Protein AF-A0A848XUZ0-F1 (afdb_monomer_lite)

pLDDT: mean 79.71, std 18.49, range [44.84, 97.44]

Radius of gyration: 21.02 Å; chains: 1; bounding box: 73×44×33 Å

Foldseek 3Di:
DPDPPVVVVVVVVVVVVPPPDDDPDVVLDPFQPDLFFWKKWFAAPDPDDIFIFTFAAQDQFWTFGDGPQATATEGLVGTQWMATVPASDRDIGGRPPSVVSLSRLSRHSHSPDADPVRVCVVCVVSVHRDHHYHPD

Sequence (136 aa):
MARWHKTLVALALLVVAGACRVGPNPAASTAATSPHGIRVELQFGGGDEPVAGELLEVRDTALVIRTAGSIVLFPFTSFRSASSDPGPRRTRVRAGDADDFQAWAPFARHPYGISEEQLFQLLRLEGQDELIVWGS

Secondary structure (DSSP, 8-state):
--SSSHHHHHHHHHHHTTSS--S--GGG----SSSSPPEEEEE-STTPPPEEEEEEEE-SSEEEEE-SS-EEEEETTS-SEEEEES-SSSS-EETT-HHHHHTTGGGSSSTT---HHHHHHHHHHTT-SSPEETT-

Structure (mmCIF, N/CA/C/O backbone):
data_AF-A0A848XUZ0-F1
#
_entry.id   AF-A0A848XUZ0-F1
#
loop_
_atom_site.group_PDB
_atom_site.id
_atom_site.type_symbol
_atom_site.label_atom_id
_atom_site.label_alt_id
_atom_site.label_comp_id
_atom_site.label_asym_id
_atom_site.label_entity_id
_atom_site.label_seq_id
_atom_site.pdbx_PDB_ins_code
_atom_site.Cartn_x
_atom_site.Cartn_y
_atom_site.Cartn_z
_atom_site.occupancy
_atom_site.B_iso_or_equiv
_atom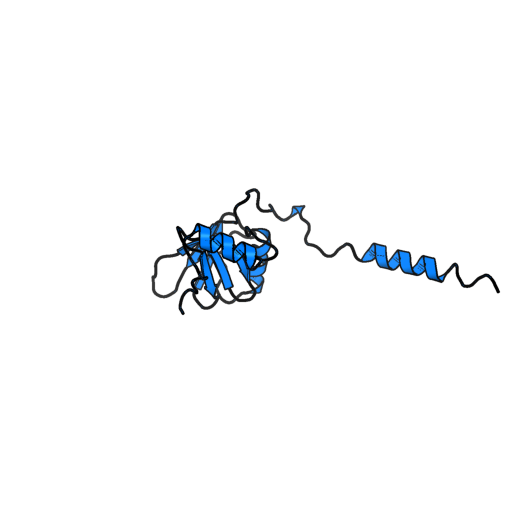_site.auth_seq_id
_atom_site.auth_comp_id
_atom_site.auth_asym_id
_atom_site.auth_atom_id
_atom_site.pdbx_PDB_model_num
ATOM 1 N N . MET A 1 1 ? 56.030 -33.470 2.333 1.00 52.56 1 MET A N 1
ATOM 2 C CA . MET A 1 1 ? 54.624 -33.094 2.611 1.00 52.56 1 MET A CA 1
ATOM 3 C C . MET A 1 1 ? 54.500 -31.589 2.902 1.00 52.56 1 MET A C 1
ATOM 5 O O . MET A 1 1 ? 54.373 -31.227 4.058 1.00 52.56 1 MET A O 1
ATOM 9 N N . ALA A 1 2 ? 54.568 -30.685 1.908 1.00 51.94 2 ALA A N 1
ATOM 10 C CA . ALA A 1 2 ? 54.457 -29.235 2.195 1.00 51.94 2 ALA A CA 1
ATOM 11 C C . ALA A 1 2 ? 54.131 -28.323 0.984 1.00 51.94 2 ALA A C 1
ATOM 13 O O . ALA A 1 2 ? 54.625 -27.203 0.914 1.00 51.94 2 ALA A O 1
ATOM 14 N N . ARG A 1 3 ? 53.357 -28.766 -0.023 1.00 50.88 3 ARG A N 1
ATOM 15 C CA . ARG A 1 3 ? 53.054 -27.910 -1.205 1.00 50.88 3 ARG A CA 1
ATOM 16 C C . ARG A 1 3 ? 51.580 -27.830 -1.621 1.00 50.88 3 ARG A C 1
ATOM 18 O O . ARG A 1 3 ? 51.277 -27.156 -2.590 1.00 50.88 3 ARG A O 1
ATOM 25 N N . TRP A 1 4 ? 50.673 -28.452 -0.868 1.00 48.81 4 TRP A N 1
ATOM 26 C CA . TRP A 1 4 ? 49.258 -28.595 -1.256 1.00 48.81 4 TRP A CA 1
ATOM 27 C C . TRP A 1 4 ? 48.274 -27.733 -0.447 1.00 48.81 4 TRP A C 1
ATOM 29 O O . TRP A 1 4 ? 47.079 -27.772 -0.695 1.00 48.81 4 TRP A O 1
ATOM 39 N N . HIS A 1 5 ? 48.759 -26.931 0.506 1.00 48.41 5 HIS A N 1
ATOM 40 C CA . HIS A 1 5 ? 47.898 -26.107 1.370 1.00 48.41 5 HIS A CA 1
ATOM 41 C C . HIS A 1 5 ? 47.756 -24.661 0.865 1.00 48.41 5 HIS A C 1
ATOM 43 O O . HIS A 1 5 ? 46.818 -23.964 1.231 1.00 48.41 5 HIS A O 1
ATOM 49 N N . LYS A 1 6 ? 48.672 -24.196 0.001 1.00 47.16 6 LYS A N 1
ATOM 50 C CA . LYS A 1 6 ? 48.696 -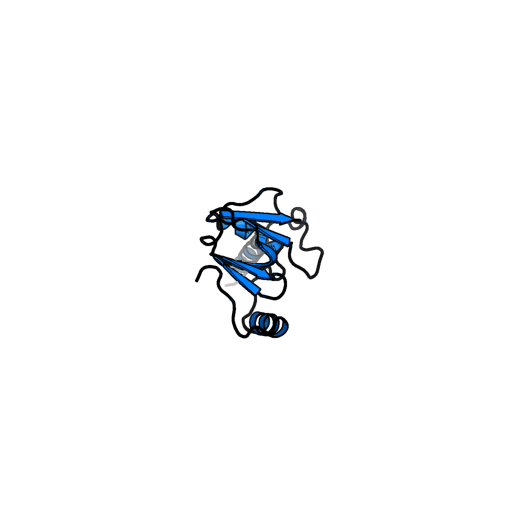22.799 -0.469 1.00 47.16 6 LYS A CA 1
ATOM 51 C C . LYS A 1 6 ? 47.786 -22.544 -1.675 1.00 47.16 6 LYS A C 1
ATOM 53 O O . LYS A 1 6 ? 47.388 -21.409 -1.898 1.00 47.16 6 LYS A O 1
ATOM 58 N N . THR A 1 7 ? 47.439 -23.582 -2.433 1.00 50.53 7 THR A N 1
ATOM 59 C CA . THR A 1 7 ? 46.589 -23.476 -3.628 1.00 50.53 7 THR A CA 1
ATOM 60 C C . THR A 1 7 ? 45.096 -23.459 -3.305 1.00 50.53 7 THR A C 1
ATOM 62 O O . THR A 1 7 ? 44.341 -22.798 -4.009 1.00 50.53 7 THR A O 1
ATOM 65 N N . LEU A 1 8 ? 44.660 -24.106 -2.218 1.00 50.34 8 LEU A N 1
ATOM 66 C CA . LEU A 1 8 ? 43.241 -24.139 -1.836 1.00 50.34 8 LEU A CA 1
ATOM 67 C C . LEU A 1 8 ? 42.748 -22.819 -1.215 1.00 50.34 8 LEU A C 1
ATOM 69 O O . LEU A 1 8 ? 41.599 -22.443 -1.417 1.00 50.34 8 LEU A O 1
ATOM 73 N N . VAL A 1 9 ? 43.619 -22.069 -0.531 1.00 53.59 9 VAL A N 1
ATOM 74 C CA . VAL A 1 9 ? 43.251 -20.783 0.097 1.00 53.59 9 VAL A CA 1
ATOM 75 C C . VAL A 1 9 ? 43.039 -19.671 -0.941 1.00 53.59 9 VAL A C 1
ATOM 77 O O . VAL A 1 9 ? 42.173 -18.818 -0.766 1.00 53.59 9 VAL A O 1
ATOM 80 N N . ALA A 1 10 ? 43.776 -19.696 -2.055 1.00 51.38 10 ALA A N 1
ATOM 81 C CA . ALA A 1 10 ? 43.669 -18.668 -3.093 1.00 51.38 10 ALA A CA 1
ATOM 82 C C . ALA A 1 10 ? 42.361 -18.757 -3.903 1.00 51.38 10 ALA A C 1
ATOM 84 O O . ALA A 1 10 ? 41.849 -17.734 -4.353 1.00 51.38 10 ALA A O 1
ATOM 85 N N . LEU A 1 11 ? 41.792 -19.958 -4.059 1.00 50.66 11 LEU A N 1
ATOM 86 C CA . LEU A 1 11 ? 40.558 -20.152 -4.826 1.00 50.66 11 LEU A CA 1
ATOM 87 C C . LEU A 1 11 ? 39.309 -19.699 -4.047 1.00 50.66 11 LEU A C 1
ATOM 89 O O . LEU A 1 11 ? 38.369 -19.182 -4.642 1.00 50.66 11 LEU A O 1
ATOM 93 N N . ALA A 1 12 ? 39.318 -19.818 -2.714 1.00 52.47 12 ALA A N 1
ATOM 94 C CA . ALA A 1 12 ? 38.203 -19.388 -1.866 1.00 52.47 12 ALA A CA 1
ATOM 95 C C . ALA A 1 12 ? 38.022 -17.855 -1.845 1.00 52.47 12 ALA A C 1
ATOM 97 O O . ALA A 1 12 ? 36.896 -17.364 -1.817 1.00 52.47 12 ALA A O 1
ATOM 98 N N . LEU A 1 13 ? 39.115 -17.087 -1.931 1.00 51.19 13 LEU A N 1
ATOM 99 C CA . LEU A 1 13 ? 39.073 -15.616 -1.955 1.00 51.19 13 LEU A CA 1
ATOM 100 C C . LEU A 1 13 ? 38.486 -15.041 -3.255 1.00 51.19 13 LEU A C 1
ATOM 102 O O . LEU A 1 13 ? 37.894 -13.964 -3.235 1.00 51.19 13 LEU A O 1
ATOM 106 N N . LEU A 1 14 ? 38.597 -15.764 -4.372 1.00 51.88 14 LEU A N 1
ATOM 107 C CA . LEU A 1 14 ? 38.054 -15.332 -5.665 1.00 51.88 14 LEU A CA 1
ATOM 108 C C . LEU A 1 14 ? 36.532 -15.511 -5.766 1.00 51.88 14 LEU A C 1
ATOM 110 O O . LEU A 1 14 ? 35.878 -14.733 -6.457 1.00 51.88 14 LEU A O 1
ATOM 114 N N . VAL A 1 15 ? 35.952 -16.472 -5.040 1.00 54.47 15 VAL A N 1
ATOM 115 C CA . VAL A 1 15 ? 34.493 -16.689 -5.024 1.00 54.47 15 VAL A CA 1
ATOM 116 C C . VAL A 1 15 ? 33.780 -15.658 -4.136 1.00 54.47 15 VAL A C 1
ATOM 118 O O . VAL A 1 15 ? 32.685 -15.213 -4.473 1.00 54.47 15 VAL A O 1
ATOM 121 N N . VAL A 1 16 ? 34.418 -15.186 -3.058 1.00 54.44 16 VAL A N 1
ATOM 122 C CA . VAL A 1 16 ? 33.839 -14.157 -2.167 1.00 54.44 16 VAL A CA 1
ATOM 123 C C . VAL A 1 16 ? 33.812 -12.767 -2.826 1.00 54.44 16 VAL A C 1
ATOM 125 O O . VAL A 1 16 ? 32.903 -11.984 -2.568 1.00 54.44 16 VAL A O 1
ATOM 128 N N . ALA A 1 17 ? 34.741 -12.465 -3.739 1.00 52.53 17 ALA A N 1
ATOM 129 C CA . ALA A 1 17 ? 34.791 -11.166 -4.420 1.00 52.53 17 ALA A CA 1
ATOM 130 C C . ALA A 1 17 ? 33.736 -10.991 -5.538 1.00 52.53 17 ALA A C 1
ATOM 132 O O . ALA A 1 17 ? 33.477 -9.865 -5.961 1.00 52.53 17 ALA A O 1
ATOM 133 N N . GLY A 1 18 ? 33.119 -12.081 -6.015 1.00 47.34 18 GLY A N 1
ATOM 134 C CA . GLY A 1 18 ? 32.115 -12.056 -7.088 1.00 47.34 18 GLY A CA 1
ATOM 135 C C . GLY A 1 18 ? 30.657 -11.984 -6.619 1.00 47.34 18 GLY A C 1
ATOM 136 O O . GLY A 1 18 ? 29.775 -11.724 -7.433 1.00 47.34 18 GLY A O 1
ATOM 137 N N . ALA A 1 19 ? 30.387 -12.194 -5.326 1.00 48.53 19 ALA A N 1
ATOM 138 C CA . ALA A 1 19 ? 29.024 -12.327 -4.799 1.00 48.53 19 ALA A CA 1
ATOM 139 C C . ALA A 1 19 ? 28.372 -11.001 -4.350 1.00 48.53 19 ALA A C 1
ATOM 141 O O . ALA A 1 19 ? 27.190 -10.979 -4.027 1.00 48.53 19 ALA A O 1
ATOM 142 N N . CYS A 1 20 ? 29.093 -9.875 -4.365 1.00 53.44 20 CYS A N 1
ATOM 143 C CA . CYS A 1 20 ? 28.579 -8.590 -3.863 1.00 53.44 20 CYS A CA 1
ATOM 144 C C . CYS A 1 20 ? 27.911 -7.705 -4.930 1.00 53.44 20 CYS A C 1
ATOM 146 O O . CYS A 1 20 ? 27.860 -6.484 -4.774 1.00 53.44 20 CYS A O 1
ATOM 148 N N . ARG A 1 21 ? 27.421 -8.271 -6.039 1.00 52.50 21 ARG A N 1
ATOM 149 C CA . ARG A 1 21 ? 26.759 -7.482 -7.091 1.00 52.50 21 ARG A CA 1
ATOM 150 C C . ARG A 1 21 ? 25.487 -8.139 -7.618 1.00 52.50 21 ARG A C 1
ATOM 152 O O . ARG A 1 21 ? 25.382 -8.463 -8.793 1.00 52.50 21 ARG A O 1
ATOM 159 N N . VAL A 1 22 ? 24.491 -8.259 -6.746 1.00 55.28 22 VAL A N 1
ATOM 160 C CA . VAL A 1 22 ? 23.087 -8.332 -7.168 1.00 55.28 22 VAL A CA 1
ATOM 161 C C . VAL A 1 22 ? 22.281 -7.401 -6.270 1.00 55.28 22 VAL A C 1
ATOM 163 O O . VAL A 1 22 ? 21.890 -7.745 -5.163 1.00 55.28 22 VAL A O 1
ATOM 166 N N . GLY A 1 23 ? 22.090 -6.181 -6.750 1.00 52.12 23 GLY A N 1
ATOM 167 C CA . GLY A 1 23 ? 21.177 -5.206 -6.179 1.00 52.12 23 GLY A CA 1
ATOM 168 C C . GLY A 1 23 ? 20.961 -4.107 -7.218 1.00 52.12 23 GLY A C 1
ATOM 169 O O . GLY A 1 23 ? 21.944 -3.686 -7.840 1.00 52.12 23 GLY A O 1
ATOM 170 N N . PRO A 1 24 ? 19.716 -3.683 -7.487 1.00 47.28 24 PRO A N 1
ATOM 171 C CA . PRO A 1 24 ? 19.456 -2.587 -8.410 1.00 47.28 24 PRO A CA 1
ATOM 172 C C . PRO A 1 24 ? 20.263 -1.346 -8.004 1.00 47.28 24 PRO A C 1
ATOM 174 O O . PRO A 1 24 ? 20.421 -1.037 -6.825 1.00 47.28 24 PRO A O 1
ATOM 177 N N . ASN A 1 25 ? 20.824 -0.665 -9.004 1.00 46.66 25 ASN A N 1
ATOM 178 C CA . ASN A 1 25 ? 21.650 0.524 -8.824 1.00 46.66 25 ASN A CA 1
ATOM 179 C C . ASN A 1 25 ? 20.859 1.614 -8.064 1.00 46.66 25 ASN A C 1
ATOM 181 O O . ASN A 1 25 ? 19.860 2.093 -8.606 1.00 46.66 25 ASN A O 1
ATOM 185 N N . PRO A 1 26 ? 21.305 2.065 -6.874 1.00 46.31 26 PRO A N 1
ATOM 186 C CA . PRO A 1 26 ? 20.605 3.101 -6.111 1.00 46.31 26 PRO A CA 1
ATOM 187 C C . PRO A 1 26 ? 20.549 4.450 -6.844 1.00 46.31 26 PRO A C 1
ATOM 189 O O . PRO A 1 26 ? 19.720 5.287 -6.512 1.00 46.31 26 PRO A O 1
ATOM 192 N N . ALA A 1 27 ? 21.372 4.663 -7.879 1.00 46.97 27 ALA A N 1
ATOM 193 C CA . ALA A 1 27 ? 21.324 5.876 -8.695 1.00 46.97 27 ALA A CA 1
ATOM 194 C C . ALA A 1 27 ? 20.098 5.959 -9.630 1.00 46.97 27 ALA A C 1
ATOM 196 O O . ALA A 1 27 ? 19.841 7.023 -10.188 1.00 46.97 27 ALA A O 1
ATOM 197 N N . ALA A 1 28 ? 19.350 4.864 -9.820 1.00 47.62 28 ALA A N 1
ATOM 198 C CA . ALA A 1 28 ? 18.133 4.845 -10.639 1.00 47.62 28 ALA A CA 1
ATOM 199 C C . ALA A 1 28 ? 16.840 5.004 -9.817 1.00 47.62 28 ALA A C 1
ATOM 201 O O . ALA A 1 28 ? 15.774 5.198 -10.397 1.00 47.62 28 ALA A O 1
ATOM 202 N N . SER A 1 29 ? 16.919 4.939 -8.485 1.00 44.84 29 SER A N 1
ATOM 203 C CA . SER A 1 29 ? 15.781 5.174 -7.600 1.00 44.84 29 SER A CA 1
ATOM 204 C C . SER A 1 29 ? 16.003 6.473 -6.839 1.00 44.84 29 SER A C 1
ATOM 206 O O . SER A 1 29 ? 16.919 6.563 -6.023 1.00 44.84 29 SER A O 1
ATOM 208 N N . THR A 1 30 ? 15.135 7.464 -7.025 1.00 48.22 30 THR A N 1
ATOM 209 C CA . THR A 1 30 ? 14.881 8.425 -5.948 1.00 48.22 30 THR A CA 1
ATOM 210 C C . THR A 1 30 ? 14.266 7.635 -4.798 1.00 48.22 30 THR A C 1
ATOM 212 O O . THR A 1 30 ? 13.050 7.472 -4.741 1.00 48.22 30 THR A O 1
ATOM 215 N N . ALA A 1 31 ? 15.125 7.057 -3.952 1.00 48.06 31 ALA A N 1
ATOM 216 C CA . ALA A 1 31 ? 14.746 6.444 -2.686 1.00 48.06 31 ALA A CA 1
ATOM 217 C C . ALA A 1 31 ? 13.825 7.404 -1.928 1.00 48.06 31 ALA A C 1
ATOM 219 O O . ALA A 1 31 ? 13.950 8.619 -2.113 1.00 48.06 31 ALA A O 1
ATOM 220 N N . ALA A 1 32 ? 12.913 6.871 -1.108 1.00 48.41 32 ALA A N 1
ATOM 221 C CA . ALA A 1 32 ? 11.996 7.675 -0.306 1.00 48.41 32 ALA A CA 1
ATOM 222 C C . ALA A 1 32 ? 12.763 8.826 0.374 1.00 48.41 32 ALA A C 1
ATOM 224 O O . ALA A 1 32 ? 13.544 8.629 1.302 1.00 48.41 32 ALA A O 1
ATOM 225 N N . THR A 1 33 ? 12.586 10.045 -0.137 1.00 49.28 33 THR A N 1
ATOM 226 C CA . THR A 1 33 ? 13.261 11.269 0.326 1.00 49.28 33 THR A CA 1
ATOM 227 C C . THR A 1 33 ? 12.637 11.813 1.613 1.00 49.28 33 THR A C 1
ATOM 229 O O . THR A 1 33 ? 12.963 12.912 2.056 1.00 49.28 33 THR A O 1
ATOM 232 N N . SER A 1 34 ? 11.724 11.048 2.206 1.00 59.56 34 SER A N 1
ATOM 233 C CA . SER A 1 34 ? 10.871 11.395 3.331 1.00 59.56 34 SER A CA 1
ATOM 234 C C . SER A 1 34 ? 10.783 10.192 4.276 1.00 59.56 34 SER A C 1
ATOM 236 O O . SER A 1 34 ? 10.830 9.058 3.801 1.00 59.56 34 SER A O 1
ATOM 238 N N . PRO A 1 35 ? 10.595 10.398 5.595 1.00 72.88 35 PRO A N 1
ATOM 239 C CA . PRO A 1 35 ? 10.224 9.317 6.514 1.00 72.88 35 PRO A CA 1
ATOM 240 C C . PRO A 1 35 ? 8.848 8.700 6.196 1.00 72.88 35 PRO A C 1
ATOM 242 O O . PRO A 1 35 ? 8.435 7.753 6.860 1.00 72.88 35 PRO A O 1
ATOM 245 N N . HIS A 1 36 ? 8.127 9.251 5.216 1.00 84.56 36 HIS A N 1
ATOM 246 C CA . HIS A 1 36 ? 6.855 8.752 4.717 1.00 84.56 36 HIS A CA 1
ATOM 247 C C . HIS A 1 36 ? 7.030 7.981 3.409 1.00 84.56 36 HIS A C 1
ATOM 249 O O . HIS A 1 36 ? 7.866 8.331 2.571 1.00 84.56 36 HIS A O 1
ATOM 255 N N . GLY A 1 37 ? 6.187 6.970 3.223 1.00 89.56 37 GLY A N 1
ATOM 256 C CA . GLY A 1 37 ? 6.023 6.305 1.940 1.00 89.56 37 GLY A CA 1
ATOM 257 C C . GLY A 1 37 ? 5.366 7.218 0.905 1.00 89.56 37 GLY A C 1
ATOM 258 O O . GLY A 1 37 ? 4.864 8.305 1.208 1.00 89.56 37 GLY A O 1
ATOM 259 N N . ILE A 1 38 ? 5.359 6.765 -0.343 1.00 91.44 38 ILE A N 1
ATOM 260 C CA . ILE A 1 38 ? 4.681 7.475 -1.432 1.00 91.44 38 ILE A CA 1
ATOM 261 C C . ILE A 1 38 ? 3.164 7.491 -1.247 1.00 91.44 38 ILE A C 1
ATOM 263 O O . ILE A 1 38 ? 2.579 6.598 -0.627 1.00 91.44 38 ILE A O 1
ATOM 267 N N . ARG A 1 39 ? 2.509 8.496 -1.835 1.00 92.75 39 ARG A N 1
ATOM 268 C CA . ARG A 1 39 ? 1.050 8.526 -1.912 1.00 92.75 39 ARG A CA 1
ATOM 269 C C . ARG A 1 39 ? 0.585 7.585 -3.018 1.00 92.75 39 ARG A C 1
ATOM 271 O O . ARG A 1 39 ? 1.081 7.663 -4.140 1.00 92.75 39 ARG A O 1
ATOM 278 N N . VAL A 1 40 ? -0.386 6.739 -2.701 1.00 93.56 40 VAL A N 1
ATOM 279 C CA . VAL A 1 40 ? -1.052 5.817 -3.622 1.00 93.56 40 VAL A CA 1
ATOM 280 C C . VAL A 1 40 ? -2.535 6.158 -3.688 1.00 93.56 40 VAL A C 1
ATOM 282 O O . VAL A 1 40 ? -3.152 6.477 -2.675 1.00 93.56 40 VAL A O 1
ATOM 285 N N . GLU A 1 41 ? -3.102 6.080 -4.885 1.00 94.81 41 GLU A N 1
ATOM 286 C CA . GLU A 1 41 ? -4.532 6.182 -5.155 1.00 94.81 41 GLU A CA 1
ATOM 287 C C . GLU A 1 41 ? -5.011 4.883 -5.806 1.00 94.81 41 GLU A C 1
ATOM 289 O O . GLU A 1 41 ? -4.497 4.480 -6.852 1.00 94.81 41 GLU A O 1
ATOM 294 N N . LEU A 1 42 ? -5.986 4.233 -5.181 1.00 94.88 42 LEU A N 1
ATOM 295 C CA . LEU A 1 42 ? -6.648 3.023 -5.641 1.00 94.88 42 LEU A CA 1
ATOM 296 C C . LEU A 1 42 ? -7.965 3.380 -6.319 1.00 94.88 42 LEU A C 1
ATOM 298 O O . LEU A 1 42 ? -8.774 4.138 -5.792 1.00 94.88 42 LEU A O 1
ATOM 302 N N . GLN A 1 43 ? -8.180 2.794 -7.487 1.00 94.50 43 GLN A N 1
ATOM 303 C CA . GLN A 1 43 ? -9.376 2.950 -8.299 1.00 94.50 43 GLN A CA 1
ATOM 304 C C . GLN A 1 43 ? -10.131 1.623 -8.304 1.00 94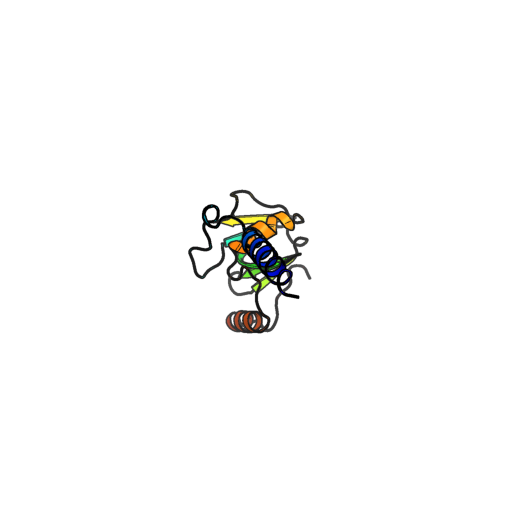.50 43 GLN A C 1
ATOM 306 O O . GLN A 1 43 ? -9.558 0.585 -8.655 1.00 94.50 43 GLN A O 1
ATOM 311 N N . PHE A 1 44 ? -11.410 1.662 -7.947 1.00 92.25 44 PHE A N 1
ATOM 312 C CA . PHE A 1 44 ? -12.276 0.492 -7.815 1.00 92.25 44 PHE A CA 1
ATOM 313 C C . PHE A 1 44 ? -13.163 0.302 -9.058 1.00 92.25 44 PHE A C 1
ATOM 315 O O . PHE A 1 44 ? -13.174 1.121 -9.983 1.00 92.25 44 PHE A O 1
ATOM 322 N N . GLY A 1 45 ? -13.837 -0.847 -9.149 1.00 85.69 45 GLY A N 1
ATOM 323 C CA . GLY A 1 45 ? -14.849 -1.085 -10.182 1.00 85.69 45 GLY A CA 1
ATOM 324 C C . GLY A 1 45 ? -16.131 -0.288 -9.912 1.00 85.69 45 GLY A C 1
ATOM 325 O O . GLY A 1 45 ? -16.261 0.358 -8.886 1.00 85.69 45 GLY A O 1
ATOM 326 N N . GLY A 1 46 ? -17.094 -0.318 -10.836 1.00 80.06 46 GLY A N 1
ATOM 327 C CA . GLY A 1 46 ? -18.478 0.084 -10.529 1.00 80.06 46 GLY A CA 1
ATOM 328 C C . GLY A 1 46 ? -18.769 1.577 -10.316 1.00 80.06 46 GLY A C 1
ATOM 329 O O . GLY A 1 46 ? -19.937 1.923 -10.195 1.00 80.06 46 GLY A O 1
ATOM 330 N N . GLY A 1 47 ? -17.765 2.460 -10.349 1.00 74.81 47 GLY A N 1
ATOM 331 C CA . GLY A 1 47 ? -17.952 3.902 -10.129 1.00 74.81 47 GLY A CA 1
ATOM 332 C C . GLY A 1 47 ? -17.764 4.348 -8.677 1.00 74.81 47 GLY A C 1
ATOM 333 O O . GLY A 1 47 ? -18.073 5.496 -8.369 1.00 74.81 47 GLY A O 1
ATOM 334 N N . ASP A 1 48 ? -17.250 3.467 -7.816 1.00 85.25 48 ASP A N 1
ATOM 335 C CA . ASP A 1 48 ? -16.872 3.807 -6.445 1.00 85.25 48 ASP A CA 1
ATOM 336 C C . ASP A 1 48 ? -15.796 4.904 -6.417 1.00 85.25 48 ASP A C 1
ATOM 338 O O . ASP A 1 48 ? -14.947 5.001 -7.314 1.00 85.25 48 ASP A O 1
ATOM 342 N N . GLU A 1 49 ? -15.820 5.729 -5.368 1.00 89.44 49 GLU A N 1
ATOM 343 C CA . GLU A 1 49 ? -14.810 6.768 -5.185 1.00 89.44 49 GLU A CA 1
ATOM 344 C C . GLU A 1 49 ? -13.414 6.160 -4.976 1.00 89.44 49 GLU A C 1
ATOM 346 O O . GLU A 1 49 ? -13.261 5.133 -4.305 1.00 89.44 49 GLU A O 1
ATOM 351 N N . PRO A 1 50 ? -12.365 6.785 -5.539 1.00 91.81 50 PRO A N 1
ATOM 352 C CA . PRO A 1 50 ? -11.007 6.323 -5.330 1.00 91.81 50 PRO A CA 1
ATOM 353 C C . PRO A 1 50 ? -10.584 6.497 -3.871 1.00 91.81 50 PRO A C 1
ATOM 355 O O . PRO A 1 50 ? -10.861 7.515 -3.236 1.00 91.81 50 PRO A O 1
ATOM 358 N N . VAL A 1 51 ? -9.830 5.527 -3.360 1.00 94.38 51 VAL A N 1
ATOM 359 C CA . VAL A 1 51 ? -9.224 5.609 -2.026 1.00 94.38 51 VAL A CA 1
ATOM 360 C C . VAL A 1 51 ? -7.774 6.021 -2.175 1.00 94.38 51 VAL A C 1
ATOM 362 O O . VAL A 1 51 ? -7.024 5.398 -2.919 1.00 94.38 51 VAL A O 1
ATOM 365 N N . ALA A 1 52 ? -7.352 7.045 -1.439 1.00 93.94 52 ALA A N 1
ATOM 366 C CA . ALA A 1 52 ? -5.969 7.496 -1.436 1.00 93.94 52 ALA A CA 1
ATOM 367 C C . ALA A 1 52 ? -5.350 7.426 -0.041 1.00 93.94 52 ALA A C 1
ATOM 369 O O . ALA A 1 52 ? -6.005 7.695 0.968 1.00 93.94 52 ALA A O 1
ATOM 370 N N . GLY A 1 53 ? -4.059 7.121 0.009 1.00 95.00 53 GLY A N 1
ATOM 371 C CA . GLY A 1 53 ? -3.319 7.020 1.256 1.00 95.00 53 GLY A CA 1
ATOM 372 C C . GLY A 1 53 ? -1.821 6.898 1.042 1.00 95.00 53 GLY A C 1
ATOM 373 O O . GLY A 1 53 ? -1.319 7.000 -0.075 1.00 95.00 53 GLY A O 1
ATOM 374 N N . GLU A 1 54 ? -1.099 6.715 2.132 1.00 95.38 54 GLU A N 1
ATOM 375 C CA . GLU A 1 54 ? 0.338 6.474 2.120 1.00 95.38 54 GLU A CA 1
ATOM 376 C C . GLU A 1 54 ? 0.631 4.975 2.029 1.00 95.38 54 GLU A C 1
ATOM 378 O O . GLU A 1 54 ? 0.057 4.183 2.778 1.00 95.38 54 GLU A O 1
ATOM 383 N N . LEU A 1 55 ? 1.562 4.587 1.160 1.00 95.38 55 LEU A N 1
ATOM 384 C CA . LEU A 1 55 ? 2.038 3.212 1.056 1.00 95.38 55 LEU A CA 1
ATOM 385 C C . LEU A 1 55 ? 2.956 2.860 2.234 1.00 95.38 55 LEU A C 1
ATOM 387 O O . LEU A 1 55 ? 4.081 3.360 2.330 1.00 95.38 55 LEU A O 1
ATOM 391 N N . LEU A 1 56 ? 2.501 1.964 3.109 1.00 96.00 56 LEU A N 1
ATOM 392 C CA . LEU A 1 56 ? 3.310 1.480 4.226 1.00 96.00 56 LEU A CA 1
ATOM 393 C C . LEU A 1 56 ? 4.167 0.278 3.831 1.00 96.00 56 LEU A C 1
ATOM 395 O O . LEU A 1 56 ? 5.351 0.258 4.153 1.00 96.00 56 LEU A O 1
ATOM 399 N N . GLU A 1 57 ? 3.582 -0.688 3.124 1.00 96.50 57 GLU A N 1
ATOM 400 C CA . GLU A 1 57 ? 4.217 -1.954 2.741 1.00 96.50 57 GLU A CA 1
ATOM 401 C C . GLU A 1 57 ? 3.581 -2.501 1.456 1.00 96.50 57 GLU A C 1
ATOM 403 O O . GLU A 1 57 ? 2.371 -2.375 1.241 1.00 96.50 57 GLU A O 1
ATOM 408 N N . VAL A 1 58 ? 4.398 -3.142 0.618 1.00 95.12 58 VAL A N 1
ATOM 409 C CA . VAL A 1 58 ? 3.936 -3.993 -0.485 1.00 95.12 58 VAL A CA 1
ATOM 410 C C . VAL A 1 58 ? 4.118 -5.444 -0.057 1.00 95.12 58 VAL A C 1
ATOM 412 O O . VAL A 1 58 ? 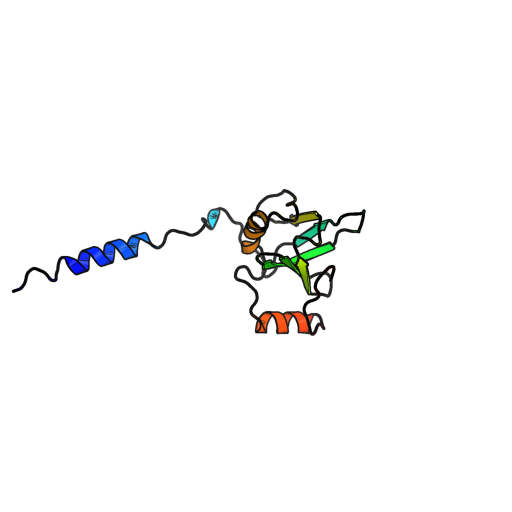5.224 -5.846 0.295 1.00 95.12 58 VAL A O 1
ATOM 415 N N . ARG A 1 59 ? 3.038 -6.223 -0.092 1.00 95.00 59 ARG A N 1
ATOM 416 C CA . ARG A 1 59 ? 3.046 -7.670 0.151 1.00 95.00 59 ARG A CA 1
ATOM 417 C C . ARG A 1 59 ? 2.847 -8.418 -1.161 1.00 95.00 59 ARG A C 1
ATOM 419 O O . ARG A 1 59 ? 2.438 -7.834 -2.161 1.00 95.00 59 ARG A O 1
ATOM 426 N N . ASP A 1 60 ? 3.046 -9.730 -1.126 1.00 92.62 60 ASP A N 1
ATOM 427 C CA . ASP A 1 60 ? 2.919 -10.602 -2.302 1.00 92.62 60 ASP A CA 1
ATOM 428 C C . ASP A 1 60 ? 1.550 -10.511 -2.992 1.00 92.62 60 ASP A C 1
ATOM 430 O O . ASP A 1 60 ? 1.446 -10.698 -4.201 1.00 92.62 60 ASP A O 1
ATOM 434 N N . THR A 1 61 ? 0.489 -10.226 -2.233 1.00 93.69 61 THR A N 1
ATOM 435 C CA . THR A 1 61 ? -0.899 -10.244 -2.725 1.00 93.69 61 THR A CA 1
ATOM 436 C C . THR A 1 61 ? -1.698 -8.991 -2.377 1.00 93.69 61 THR A C 1
ATOM 438 O O . THR A 1 61 ? -2.896 -8.932 -2.667 1.00 93.69 61 THR A O 1
ATOM 441 N N . ALA A 1 62 ? -1.079 -7.997 -1.736 1.00 95.75 62 ALA A N 1
ATOM 442 C CA . ALA A 1 62 ? -1.793 -6.842 -1.206 1.00 95.75 62 ALA A CA 1
ATOM 443 C C . ALA A 1 62 ? -0.903 -5.609 -1.025 1.00 95.75 62 ALA A C 1
ATOM 445 O O . ALA A 1 62 ? 0.313 -5.708 -0.862 1.00 95.75 62 ALA A O 1
ATOM 446 N N . LEU A 1 63 ? -1.544 -4.444 -0.960 1.00 96.25 63 LEU A N 1
ATOM 447 C CA . LEU A 1 63 ? -0.933 -3.205 -0.482 1.00 96.25 63 LEU A CA 1
ATOM 448 C C . LEU A 1 63 ? -1.401 -2.920 0.942 1.00 96.25 63 LEU A C 1
ATOM 450 O O . LEU A 1 63 ? -2.597 -2.993 1.220 1.00 96.25 63 LEU A O 1
ATOM 454 N N . VAL A 1 64 ? -0.481 -2.543 1.828 1.00 97.44 64 VAL A N 1
ATOM 455 C CA . VAL A 1 64 ? -0.830 -1.986 3.140 1.00 97.44 64 VAL A CA 1
ATOM 456 C C . VAL A 1 64 ? -0.743 -0.472 3.041 1.00 97.44 64 VAL A C 1
ATOM 458 O O . VAL A 1 64 ? 0.331 0.087 2.796 1.00 97.44 64 VAL A O 1
ATOM 461 N N . ILE A 1 65 ? -1.881 0.195 3.209 1.00 97.06 65 ILE A N 1
ATOM 462 C CA . ILE A 1 65 ? -2.015 1.636 3.002 1.00 97.06 65 ILE A CA 1
ATOM 463 C C . ILE A 1 65 ? -2.556 2.284 4.270 1.00 97.06 65 ILE A C 1
ATOM 465 O O . ILE A 1 65 ? -3.541 1.822 4.849 1.00 97.06 65 ILE A O 1
ATOM 469 N N . ARG A 1 66 ? -1.936 3.394 4.671 1.00 96.19 66 ARG A N 1
ATOM 470 C CA . ARG A 1 66 ? -2.478 4.297 5.687 1.00 96.19 66 ARG A CA 1
ATOM 471 C C . ARG A 1 66 ? -3.386 5.323 5.019 1.00 96.19 66 ARG A C 1
ATOM 473 O O . ARG A 1 66 ? -2.915 6.172 4.261 1.00 96.19 66 ARG A O 1
ATOM 480 N N . THR A 1 67 ? -4.680 5.238 5.285 1.00 94.00 67 THR A N 1
ATOM 481 C CA . THR A 1 67 ? -5.694 6.209 4.854 1.00 94.00 67 THR A CA 1
ATOM 482 C C . THR A 1 67 ? -5.853 7.308 5.920 1.00 94.00 67 THR A C 1
ATOM 484 O O . THR A 1 67 ? -5.013 7.434 6.809 1.00 94.00 67 THR A O 1
ATOM 487 N N . ALA A 1 68 ? -6.895 8.144 5.846 1.00 87.50 68 ALA A N 1
ATOM 488 C CA . ALA A 1 68 ? -7.098 9.319 6.710 1.00 87.50 68 ALA A CA 1
ATOM 489 C C . ALA A 1 68 ? -7.419 9.023 8.200 1.00 87.50 68 ALA A C 1
ATOM 491 O O . ALA A 1 68 ? -8.007 9.863 8.876 1.00 87.50 68 ALA A O 1
ATOM 492 N N . GLY A 1 69 ? -7.037 7.854 8.712 1.00 87.12 69 GLY A N 1
ATOM 493 C CA . GLY A 1 69 ? -7.272 7.435 10.099 1.00 87.12 69 GLY A CA 1
ATOM 494 C C . GLY A 1 69 ? -7.321 5.921 10.290 1.00 87.12 69 GLY A C 1
ATOM 495 O O . GLY A 1 69 ? -7.874 5.436 11.271 1.00 87.12 69 GLY A O 1
ATOM 496 N N . SER A 1 70 ? -6.860 5.148 9.306 1.00 94.94 70 SER A N 1
ATOM 497 C CA . SER A 1 70 ? -6.819 3.695 9.407 1.00 94.94 70 SER A CA 1
ATOM 498 C C . SER A 1 70 ? -5.693 3.130 8.560 1.00 94.94 70 SER A C 1
ATOM 500 O O . SER A 1 70 ? -5.315 3.686 7.528 1.00 94.94 70 SER A O 1
ATOM 502 N N . ILE A 1 71 ? -5.183 1.984 8.974 1.00 96.50 71 ILE A N 1
ATOM 503 C CA . ILE A 1 71 ? -4.303 1.128 8.200 1.00 96.50 71 ILE A CA 1
ATOM 504 C C . ILE A 1 71 ? -5.160 0.002 7.652 1.00 96.50 71 ILE A C 1
ATOM 506 O O . ILE A 1 71 ? -5.854 -0.697 8.398 1.00 96.50 71 ILE A O 1
ATOM 510 N N . VAL A 1 72 ? -5.121 -0.135 6.332 1.00 97.38 72 VAL A N 1
ATOM 511 C CA . VAL A 1 72 ? -5.967 -1.054 5.582 1.00 97.38 72 VAL A CA 1
ATOM 512 C C . VAL A 1 72 ? -5.090 -1.893 4.665 1.00 97.38 72 VAL A C 1
ATOM 514 O O . VAL A 1 72 ? -4.192 -1.381 3.989 1.00 97.38 72 VAL A O 1
ATOM 517 N N . LEU A 1 73 ? -5.363 -3.190 4.637 1.00 97.19 73 LEU A N 1
ATOM 518 C CA . LEU A 1 73 ? -4.822 -4.123 3.665 1.00 97.19 73 LEU A CA 1
ATOM 519 C C . LEU A 1 73 ? -5.775 -4.190 2.475 1.00 97.19 73 LEU A C 1
ATOM 521 O O . LEU A 1 73 ? -6.933 -4.580 2.614 1.00 97.19 73 LEU A O 1
ATOM 525 N N . PHE A 1 74 ? -5.274 -3.829 1.300 1.00 96.12 74 PHE A N 1
ATOM 526 C CA . PHE A 1 74 ? -5.989 -3.901 0.032 1.00 96.12 74 PHE A CA 1
ATOM 527 C C . PHE A 1 74 ? -5.457 -5.079 -0.784 1.00 96.12 74 PHE A C 1
ATOM 529 O O . PHE A 1 74 ? -4.386 -4.950 -1.389 1.00 96.12 74 PHE A O 1
ATOM 536 N N . PRO A 1 75 ? -6.166 -6.223 -0.824 1.00 95.38 75 PRO A N 1
ATOM 537 C CA . PRO A 1 75 ? -5.811 -7.312 -1.726 1.00 95.38 75 PRO A CA 1
ATOM 538 C C . PRO A 1 75 ? -5.775 -6.816 -3.172 1.00 95.38 75 PRO A C 1
ATOM 540 O O . PRO A 1 75 ? -6.619 -6.013 -3.564 1.00 95.38 75 PRO A O 1
ATOM 543 N N . PHE A 1 76 ? -4.864 -7.319 -4.004 1.00 93.00 76 PHE A N 1
ATOM 544 C CA . PHE A 1 76 ? -4.823 -6.920 -5.418 1.00 93.00 76 PHE A CA 1
ATOM 545 C C . PHE A 1 76 ? -6.127 -7.233 -6.154 1.00 93.00 76 PHE A C 1
ATOM 547 O O . PHE A 1 76 ? -6.434 -6.583 -7.139 1.00 93.00 76 PHE A O 1
ATOM 554 N N . THR A 1 77 ? -6.926 -8.182 -5.668 1.00 91.69 77 THR A N 1
ATOM 555 C CA . THR A 1 77 ? -8.244 -8.510 -6.223 1.00 91.69 77 THR A CA 1
ATOM 556 C C . THR A 1 77 ? -9.344 -7.516 -5.848 1.00 91.69 77 THR A C 1
ATOM 558 O O . THR A 1 77 ? -10.430 -7.592 -6.416 1.00 91.69 77 THR A O 1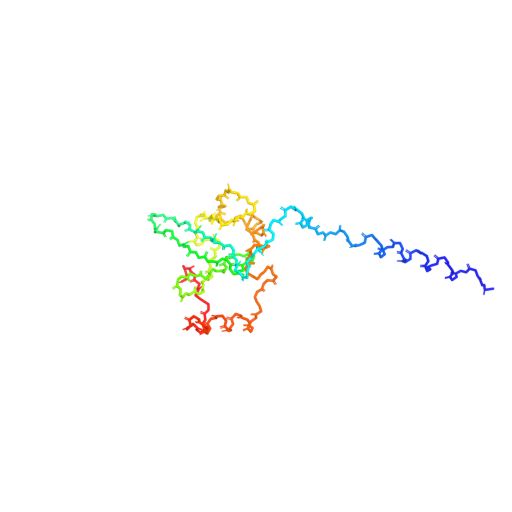
ATOM 561 N N . SER A 1 78 ? -9.111 -6.622 -4.882 1.00 92.88 78 SER A N 1
ATOM 562 C CA . SER A 1 78 ? -10.154 -5.755 -4.324 1.00 92.88 78 SER A CA 1
ATOM 563 C C . SER A 1 78 ? -10.284 -4.408 -5.034 1.00 92.88 78 SER A C 1
ATOM 565 O O . SER A 1 78 ? -11.285 -3.723 -4.855 1.00 92.88 78 SER A O 1
ATOM 567 N N . PHE A 1 79 ? -9.313 -4.037 -5.868 1.00 93.44 79 PHE A N 1
ATOM 568 C CA . PHE A 1 79 ? -9.327 -2.818 -6.673 1.00 93.44 79 PHE A CA 1
ATOM 569 C C . PHE A 1 79 ? -9.079 -3.148 -8.150 1.00 93.44 79 PHE A C 1
ATOM 571 O O . PHE A 1 79 ? -8.785 -4.281 -8.512 1.00 93.44 79 PHE A O 1
ATOM 578 N N . ARG A 1 80 ? -9.235 -2.165 -9.040 1.00 93.81 80 ARG A N 1
ATOM 579 C CA . ARG A 1 80 ? -9.019 -2.327 -10.489 1.00 93.81 80 ARG A CA 1
ATOM 580 C C . ARG A 1 80 ? -7.636 -1.860 -10.919 1.00 93.81 80 ARG A C 1
ATOM 582 O O . ARG A 1 80 ? -7.022 -2.433 -11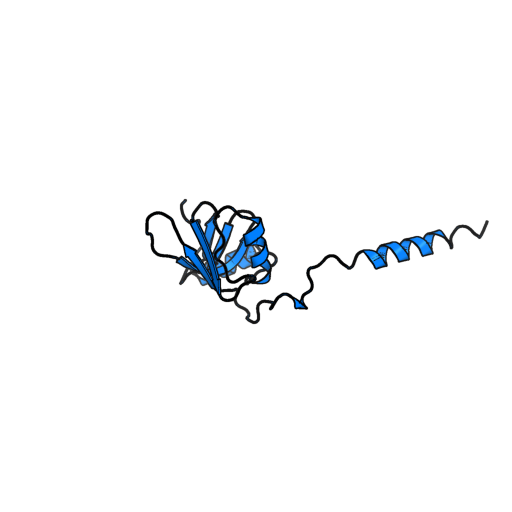.819 1.00 93.81 80 ARG A O 1
ATOM 589 N N . SER A 1 81 ? -7.175 -0.760 -10.340 1.00 93.12 81 SER A N 1
ATOM 590 C CA . SER A 1 81 ? -5.859 -0.203 -10.631 1.00 93.12 81 SER A CA 1
ATOM 591 C C . SER A 1 81 ? -5.389 0.719 -9.520 1.00 93.12 81 SER A C 1
ATOM 593 O O . SER A 1 81 ? -6.215 1.251 -8.786 1.00 93.12 81 SER A O 1
ATOM 595 N N . ALA A 1 82 ? -4.091 0.969 -9.464 1.00 93.69 82 ALA A N 1
ATOM 596 C CA . ALA A 1 82 ? -3.480 1.904 -8.538 1.00 93.69 82 ALA A CA 1
ATOM 597 C C . ALA A 1 82 ? -2.562 2.877 -9.282 1.00 93.69 82 ALA A C 1
ATOM 599 O O . ALA A 1 82 ? -1.953 2.525 -10.292 1.00 93.69 82 ALA A O 1
ATOM 600 N N . SER A 1 83 ? -2.418 4.093 -8.775 1.00 92.31 83 SER A N 1
ATOM 601 C CA . SER A 1 83 ? -1.407 5.059 -9.219 1.00 92.31 83 SER A CA 1
ATOM 602 C C . SER A 1 83 ? -0.672 5.653 -8.030 1.00 92.31 83 SER A C 1
ATOM 604 O O . SER A 1 83 ? -1.216 5.686 -6.933 1.00 92.31 83 SER A O 1
ATOM 606 N N . SER A 1 84 ? 0.543 6.146 -8.254 1.00 89.31 84 SER A N 1
ATOM 607 C CA . SER A 1 84 ? 1.376 6.735 -7.208 1.00 89.31 84 SER A CA 1
ATOM 608 C C . SER A 1 84 ? 1.957 8.091 -7.599 1.00 89.31 84 SER A C 1
ATOM 610 O O . SER A 1 84 ? 2.275 8.301 -8.774 1.00 89.31 84 SER A O 1
ATOM 612 N N . ASP A 1 85 ? 2.187 8.957 -6.612 1.00 79.00 85 ASP A N 1
ATOM 613 C CA . ASP A 1 85 ? 2.903 10.228 -6.777 1.00 79.00 85 ASP A CA 1
ATOM 614 C C . ASP A 1 85 ? 3.760 10.569 -5.532 1.00 79.00 85 ASP A C 1
ATOM 616 O O . ASP A 1 85 ? 3.197 10.747 -4.446 1.00 79.00 85 ASP A O 1
ATOM 620 N N . PRO A 1 86 ? 5.105 10.662 -5.640 1.00 70.94 86 PRO A N 1
ATOM 621 C CA . PRO A 1 86 ? 5.943 10.189 -6.750 1.00 70.94 86 PRO A CA 1
ATOM 622 C C . PRO A 1 86 ? 5.975 8.646 -6.815 1.00 70.94 86 PRO A C 1
ATOM 624 O O . PRO A 1 86 ? 5.495 7.970 -5.914 1.00 70.94 86 PRO A O 1
ATOM 627 N N . GLY A 1 87 ? 6.548 8.054 -7.867 1.00 64.69 87 GLY A N 1
ATOM 628 C CA . GLY A 1 87 ? 6.705 6.595 -7.958 1.00 64.69 87 GLY A CA 1
ATOM 629 C C . GLY A 1 87 ? 7.639 6.137 -9.083 1.00 64.69 87 GLY A C 1
ATOM 630 O O . GLY A 1 87 ? 8.051 6.962 -9.903 1.00 64.69 87 GLY A O 1
ATOM 631 N N . PRO A 1 88 ? 7.974 4.831 -9.145 1.00 63.84 88 PRO A N 1
ATOM 632 C CA . PRO A 1 88 ? 8.999 4.276 -10.042 1.00 63.84 88 PRO A CA 1
ATOM 633 C C . PRO A 1 88 ? 8.701 4.489 -11.527 1.00 63.84 88 PRO A C 1
ATOM 635 O O . PRO A 1 88 ? 9.622 4.565 -12.340 1.00 63.84 88 PRO A O 1
ATOM 638 N N . ARG A 1 89 ? 7.418 4.591 -11.896 1.00 63.12 89 ARG A N 1
ATOM 639 C CA . ARG A 1 89 ? 6.947 4.956 -13.237 1.00 63.12 89 ARG A CA 1
ATOM 640 C C . ARG A 1 89 ? 5.643 5.739 -13.095 1.00 63.12 89 ARG A C 1
ATOM 642 O O . ARG A 1 89 ? 4.734 5.295 -12.401 1.00 63.12 89 ARG A O 1
ATOM 649 N N . ARG A 1 90 ? 5.524 6.894 -13.760 1.00 57.12 90 ARG A N 1
ATOM 650 C CA . ARG A 1 90 ? 4.252 7.630 -13.883 1.00 57.12 90 ARG A CA 1
ATOM 651 C C . ARG A 1 90 ? 3.286 6.850 -14.776 1.00 57.12 90 ARG A C 1
ATOM 653 O O . ARG A 1 90 ? 3.112 7.214 -15.930 1.00 57.12 90 ARG A O 1
ATOM 660 N N . THR A 1 91 ? 2.669 5.787 -14.281 1.00 65.88 91 THR A N 1
ATOM 661 C CA . THR A 1 91 ? 1.626 5.068 -15.023 1.00 65.88 91 THR A CA 1
ATOM 662 C C . THR A 1 91 ? 0.911 4.120 -14.083 1.00 65.88 91 THR A C 1
ATOM 664 O O . THR A 1 91 ? 1.521 3.242 -13.487 1.00 65.88 91 THR A O 1
ATOM 667 N N . ARG A 1 92 ? -0.395 4.324 -13.975 1.00 83.81 92 ARG A N 1
ATOM 668 C CA . ARG A 1 92 ? -1.364 3.443 -13.332 1.00 83.81 92 ARG A CA 1
ATOM 669 C C . ARG A 1 92 ? -1.053 1.953 -13.578 1.00 83.81 92 ARG A C 1
ATOM 671 O O . ARG A 1 92 ? -0.987 1.542 -14.734 1.00 83.81 92 ARG A O 1
ATOM 678 N N . VAL A 1 93 ? -0.926 1.169 -12.511 1.00 89.12 93 VAL A N 1
ATOM 679 C CA . VAL A 1 93 ? -0.733 -0.293 -12.523 1.00 89.12 93 VAL A CA 1
ATOM 680 C C . VAL A 1 93 ? -2.093 -0.966 -12.358 1.00 89.12 93 VAL A C 1
ATOM 682 O O . VAL A 1 93 ? -2.923 -0.485 -11.582 1.00 89.12 93 VAL A O 1
ATOM 685 N N . ARG A 1 94 ? -2.374 -2.038 -13.104 1.00 88.50 94 ARG A N 1
ATOM 686 C CA . ARG A 1 94 ? -3.618 -2.798 -12.926 1.00 88.50 94 ARG A CA 1
ATOM 687 C C . ARG A 1 94 ? -3.501 -3.755 -11.746 1.00 88.50 94 ARG A C 1
ATOM 689 O O . ARG A 1 94 ? -2.444 -4.284 -11.436 1.00 88.50 94 ARG A O 1
ATOM 696 N N . ALA A 1 95 ? -4.631 -3.967 -11.092 1.00 83.06 95 ALA A N 1
ATOM 697 C CA . ALA A 1 95 ? -4.785 -5.036 -10.125 1.00 83.06 95 ALA A CA 1
ATOM 698 C C . ALA A 1 95 ? -4.482 -6.406 -10.755 1.00 83.06 95 ALA A C 1
ATOM 700 O O . ALA A 1 95 ? -4.935 -6.684 -11.865 1.00 83.06 95 ALA A O 1
ATOM 701 N N . GLY A 1 96 ? -3.751 -7.253 -10.026 1.00 74.94 96 GLY A N 1
ATOM 702 C CA . GLY A 1 96 ? -3.364 -8.605 -10.451 1.00 74.94 96 GLY A CA 1
ATOM 703 C C . GLY A 1 96 ? -1.914 -8.734 -10.926 1.00 74.94 96 GLY A C 1
ATOM 704 O O . GLY A 1 96 ? -1.370 -9.834 -10.888 1.00 74.94 96 GLY A O 1
ATOM 705 N N . ASP A 1 97 ? -1.263 -7.624 -11.274 1.00 82.69 97 ASP A N 1
ATOM 706 C CA . ASP A 1 97 ? 0.140 -7.600 -11.696 1.00 82.69 97 ASP A CA 1
ATOM 707 C C . ASP A 1 97 ? 1.058 -7.443 -10.467 1.00 82.69 97 ASP A C 1
ATOM 709 O O . ASP A 1 97 ? 1.594 -6.370 -10.191 1.00 82.69 97 ASP A O 1
ATOM 713 N N . ALA A 1 98 ? 1.198 -8.510 -9.670 1.00 83.50 98 ALA A N 1
ATOM 714 C CA . ALA A 1 98 ? 1.958 -8.477 -8.412 1.00 83.50 98 ALA A CA 1
ATOM 715 C C . ALA A 1 98 ? 3.411 -7.999 -8.601 1.00 83.50 98 ALA A C 1
ATOM 717 O O . ALA A 1 98 ? 3.900 -7.188 -7.814 1.00 83.50 98 ALA A O 1
ATOM 718 N N . ASP A 1 99 ? 4.071 -8.434 -9.678 1.00 85.94 99 ASP A N 1
ATOM 719 C CA . ASP A 1 99 ? 5.448 -8.044 -10.007 1.00 85.94 99 ASP A CA 1
ATOM 720 C C . ASP A 1 99 ? 5.588 -6.531 -10.252 1.00 85.94 99 ASP A C 1
ATOM 722 O O . ASP A 1 99 ? 6.586 -5.922 -9.855 1.00 85.94 99 ASP A O 1
ATOM 726 N N . ASP A 1 100 ? 4.571 -5.893 -10.839 1.00 88.00 100 ASP A N 1
ATOM 727 C CA . ASP A 1 100 ? 4.570 -4.444 -11.063 1.00 88.00 100 ASP A CA 1
ATOM 728 C C . ASP A 1 100 ? 4.442 -3.676 -9.741 1.00 88.00 100 ASP A C 1
ATOM 730 O O . ASP A 1 100 ? 5.064 -2.622 -9.566 1.00 88.00 100 ASP A O 1
ATOM 734 N N . PHE A 1 101 ? 3.690 -4.218 -8.777 1.00 90.06 101 PHE A N 1
ATOM 735 C CA . PHE A 1 101 ? 3.605 -3.655 -7.429 1.00 90.06 101 PHE A CA 1
ATOM 736 C C . PHE A 1 101 ? 4.891 -3.839 -6.628 1.00 90.06 101 PHE A C 1
ATOM 738 O O . PHE A 1 101 ? 5.244 -2.953 -5.849 1.00 90.06 101 PHE A O 1
ATOM 745 N N . GLN A 1 102 ? 5.648 -4.916 -6.847 1.00 91.00 102 GLN A N 1
ATOM 746 C CA . GLN A 1 102 ? 6.946 -5.101 -6.186 1.00 91.00 102 GLN A CA 1
ATOM 747 C C . GLN A 1 102 ? 7.947 -3.994 -6.539 1.00 91.00 102 GLN A C 1
ATOM 749 O O . GLN A 1 102 ? 8.761 -3.597 -5.702 1.00 91.00 102 GLN A O 1
ATOM 754 N N . ALA A 1 103 ? 7.836 -3.390 -7.727 1.00 88.94 103 ALA A N 1
ATOM 755 C CA . ALA A 1 103 ? 8.634 -2.216 -8.077 1.00 88.94 103 ALA A CA 1
ATOM 756 C C . ALA A 1 103 ? 8.368 -1.003 -7.159 1.00 88.94 103 ALA A C 1
ATOM 758 O O . ALA A 1 103 ? 9.188 -0.083 -7.121 1.00 88.94 103 ALA A O 1
ATOM 759 N N . TRP A 1 104 ? 7.246 -0.979 -6.426 1.00 90.12 104 TRP A N 1
ATOM 760 C CA . TRP A 1 104 ? 6.872 0.097 -5.502 1.00 90.12 104 TRP A CA 1
ATOM 761 C C . TRP A 1 104 ? 7.421 -0.116 -4.086 1.00 90.12 104 TRP A C 1
ATOM 763 O O . TRP A 1 104 ? 7.481 0.847 -3.323 1.00 90.12 104 TRP A O 1
ATOM 773 N N . ALA A 1 105 ? 7.875 -1.325 -3.734 1.00 91.50 105 ALA A N 1
ATOM 774 C CA . ALA A 1 105 ? 8.388 -1.635 -2.397 1.00 91.50 105 ALA A CA 1
ATOM 775 C C . ALA A 1 105 ? 9.509 -0.680 -1.921 1.00 91.50 105 ALA A C 1
ATOM 777 O O . ALA A 1 105 ? 9.421 -0.199 -0.791 1.00 91.50 105 ALA A O 1
ATOM 778 N N . PRO A 1 106 ? 10.494 -0.273 -2.755 1.00 90.31 106 PRO A N 1
ATOM 779 C CA . PRO A 1 106 ? 11.529 0.692 -2.351 1.00 90.31 106 PRO A CA 1
ATOM 780 C C . PRO A 1 106 ? 11.007 2.088 -1.972 1.00 90.31 106 PRO A C 1
ATOM 782 O O . PRO A 1 106 ? 11.748 2.892 -1.408 1.00 90.31 106 PRO A O 1
ATOM 785 N N . PHE A 1 107 ? 9.757 2.391 -2.321 1.00 90.00 107 PHE A N 1
ATOM 786 C CA . PHE A 1 107 ? 9.093 3.672 -2.092 1.00 90.00 107 PHE A CA 1
ATOM 787 C C . PHE A 1 107 ? 8.053 3.607 -0.965 1.00 90.00 107 PHE A C 1
ATOM 789 O O . PHE A 1 107 ? 7.457 4.628 -0.611 1.00 90.00 107 PHE A O 1
ATOM 796 N N . ALA A 1 108 ? 7.810 2.415 -0.419 1.00 92.31 108 ALA A N 1
ATOM 797 C CA . ALA A 1 108 ? 6.997 2.235 0.769 1.00 92.31 108 ALA A CA 1
ATOM 798 C C . ALA A 1 108 ? 7.732 2.780 2.003 1.00 92.31 108 ALA A C 1
ATOM 800 O O . ALA A 1 108 ? 8.963 2.832 2.034 1.00 92.31 108 ALA A O 1
ATOM 801 N N . ARG A 1 109 ? 6.985 3.140 3.052 1.00 93.31 109 ARG A N 1
ATOM 802 C CA . ARG A 1 109 ? 7.590 3.533 4.337 1.00 93.31 109 ARG A CA 1
ATOM 803 C C . ARG A 1 109 ? 8.447 2.406 4.932 1.00 93.31 109 ARG A C 1
ATOM 805 O O . ARG A 1 109 ? 9.479 2.675 5.543 1.00 93.31 109 ARG A O 1
ATOM 812 N N . HIS A 1 110 ? 8.026 1.155 4.740 1.00 94.12 110 HIS A N 1
ATOM 813 C CA . HIS A 1 110 ? 8.710 -0.046 5.212 1.00 94.12 110 HIS A CA 1
ATOM 814 C C . HIS A 1 110 ? 9.076 -0.961 4.026 1.00 94.12 110 HIS A C 1
ATOM 816 O O . HIS A 1 110 ? 8.380 -1.943 3.765 1.00 94.12 110 HIS A O 1
ATOM 822 N N . PRO A 1 111 ? 10.177 -0.673 3.297 1.00 91.88 111 PRO A N 1
ATOM 823 C CA . PRO A 1 111 ? 10.552 -1.411 2.083 1.00 91.88 111 PRO A CA 1
ATOM 824 C C . PRO A 1 111 ? 10.860 -2.895 2.283 1.00 91.88 111 PRO A C 1
ATOM 826 O O . PRO A 1 111 ? 10.835 -3.662 1.327 1.00 91.88 111 PRO A O 1
ATOM 829 N N . TYR A 1 112 ? 11.186 -3.289 3.514 1.00 91.88 112 TYR A N 1
ATOM 830 C CA . TYR A 1 112 ? 11.559 -4.657 3.883 1.00 91.88 112 TYR A CA 1
ATOM 831 C C . TYR A 1 112 ? 10.470 -5.356 4.706 1.00 91.88 112 TYR A C 1
ATOM 833 O O . TYR A 1 112 ? 10.747 -6.343 5.385 1.00 91.88 112 TYR A O 1
ATOM 841 N N . GLY A 1 113 ? 9.250 -4.823 4.657 1.00 93.12 113 GLY A N 1
ATOM 842 C CA . GLY A 1 113 ? 8.116 -5.297 5.433 1.00 93.12 113 GLY A CA 1
ATOM 843 C C . GLY A 1 113 ? 8.003 -4.655 6.813 1.00 93.12 113 GLY A C 1
ATOM 844 O O . GLY A 1 113 ? 8.940 -4.035 7.327 1.00 93.12 113 GLY A O 1
ATOM 845 N N . ILE A 1 114 ? 6.813 -4.785 7.397 1.00 93.31 114 ILE A N 1
ATOM 846 C CA . ILE A 1 114 ? 6.489 -4.279 8.736 1.00 93.31 114 ILE A CA 1
ATOM 847 C C . ILE A 1 114 ? 6.581 -5.454 9.709 1.00 93.31 114 ILE A C 1
ATOM 849 O O . ILE A 1 114 ? 5.905 -6.465 9.519 1.00 93.31 114 ILE A O 1
ATOM 853 N N . SER A 1 115 ? 7.398 -5.339 10.760 1.00 94.12 115 SER A N 1
ATOM 854 C CA . SER A 1 115 ? 7.404 -6.370 11.804 1.00 94.12 115 SER A CA 1
ATOM 855 C C . SER A 1 115 ? 6.077 -6.384 12.569 1.00 94.12 115 SER A C 1
ATOM 857 O O . SER A 1 115 ? 5.373 -5.379 12.631 1.00 94.12 115 SER A O 1
ATOM 859 N N . GLU A 1 116 ? 5.733 -7.504 13.200 1.00 92.88 116 GLU A N 1
ATOM 860 C CA . GLU A 1 116 ? 4.488 -7.619 13.973 1.00 92.88 116 GLU A CA 1
ATOM 861 C C . GLU A 1 116 ? 4.386 -6.555 15.079 1.00 92.88 116 GLU A C 1
ATOM 863 O O . GLU A 1 116 ? 3.361 -5.892 15.221 1.00 92.88 116 GLU A O 1
ATOM 868 N N . GLU A 1 117 ? 5.483 -6.313 15.801 1.00 93.19 117 GLU A N 1
ATOM 869 C CA . GLU A 1 117 ? 5.551 -5.264 16.820 1.00 93.19 117 GLU A CA 1
ATOM 870 C C . GLU A 1 117 ? 5.343 -3.867 16.218 1.00 93.19 117 GLU A C 1
ATOM 872 O O . GLU A 1 117 ? 4.588 -3.063 16.763 1.00 93.19 117 GLU A O 1
ATOM 877 N N . GLN A 1 118 ? 5.969 -3.572 15.074 1.00 92.88 118 GLN A N 1
ATOM 878 C CA . GLN A 1 118 ? 5.790 -2.290 14.390 1.00 92.88 118 GLN A CA 1
ATOM 879 C C . GLN A 1 118 ? 4.348 -2.106 13.920 1.00 92.88 118 GLN A C 1
ATOM 881 O O . GLN A 1 118 ? 3.788 -1.026 14.099 1.00 92.88 118 GLN A O 1
ATOM 886 N N . LEU A 1 119 ? 3.740 -3.151 13.355 1.00 93.75 119 LEU A N 1
ATOM 887 C CA . LEU A 1 119 ? 2.351 -3.123 12.913 1.00 93.75 119 LEU A CA 1
ATOM 888 C C . LEU A 1 119 ? 1.419 -2.868 14.097 1.00 93.75 119 LEU A C 1
ATOM 890 O O . LEU A 1 119 ? 0.558 -2.000 14.005 1.00 93.75 119 LEU A O 1
ATOM 894 N N . PHE A 1 120 ? 1.633 -3.550 15.223 1.00 91.94 120 PHE A N 1
ATOM 895 C CA . PHE A 1 120 ? 0.856 -3.339 16.443 1.00 91.94 120 PHE A CA 1
ATOM 896 C C . PHE A 1 120 ? 0.956 -1.893 16.952 1.00 91.94 120 PHE A C 1
ATOM 898 O O . PHE A 1 120 ? -0.056 -1.276 17.282 1.00 91.94 120 PHE A O 1
ATOM 905 N N . GLN A 1 121 ? 2.162 -1.315 16.972 1.00 92.19 121 GLN A N 1
ATOM 906 C CA . GLN A 1 121 ? 2.346 0.087 17.362 1.00 92.19 121 GLN A CA 1
ATOM 907 C C . GLN A 1 121 ? 1.647 1.045 16.391 1.00 92.19 121 GLN A C 1
ATOM 909 O O . GLN A 1 121 ? 0.997 1.993 16.825 1.00 92.19 121 GLN A O 1
ATOM 914 N N . LEU A 1 122 ? 1.754 0.793 15.084 1.00 92.19 122 LEU A N 1
ATOM 915 C CA . LEU A 1 122 ? 1.104 1.602 14.057 1.00 92.19 122 LEU A CA 1
ATOM 916 C C . LEU A 1 122 ? -0.426 1.548 14.168 1.00 92.19 122 LEU A C 1
ATOM 918 O O . LEU A 1 122 ? -1.064 2.595 14.137 1.00 92.19 122 LEU A O 1
ATOM 922 N N . LEU A 1 123 ? -1.004 0.360 14.352 1.00 93.75 123 LEU A N 1
ATOM 923 C CA . LEU A 1 123 ? -2.446 0.183 14.546 1.00 93.75 123 LEU A CA 1
ATOM 924 C C . LEU A 1 123 ? -2.925 0.927 15.796 1.00 93.75 123 LEU A C 1
ATOM 926 O O . LEU A 1 123 ? -3.871 1.709 15.726 1.00 93.75 123 LEU A O 1
ATOM 930 N N . ARG A 1 124 ? -2.201 0.798 16.913 1.00 92.50 124 ARG A N 1
ATOM 931 C CA . ARG A 1 124 ? -2.531 1.491 18.163 1.00 92.50 124 ARG A CA 1
ATOM 932 C C . ARG A 1 124 ? -2.509 3.016 18.029 1.00 92.50 124 ARG A C 1
ATOM 934 O O . ARG A 1 124 ? -3.324 3.686 18.660 1.00 92.50 124 ARG A O 1
ATOM 941 N N . LEU A 1 125 ? -1.600 3.568 17.220 1.00 90.62 125 LEU A N 1
ATOM 942 C CA . LEU A 1 125 ? -1.553 5.008 16.927 1.00 90.62 125 LEU A CA 1
ATOM 943 C C . LEU A 1 125 ? -2.783 5.493 16.147 1.00 90.62 125 LEU A C 1
ATOM 945 O O . LEU A 1 125 ? -3.182 6.643 16.317 1.00 90.62 125 LEU A O 1
ATOM 949 N N . GLU A 1 126 ? -3.393 4.626 15.341 1.00 91.88 126 GLU A N 1
ATOM 950 C CA . GLU A 1 126 ? -4.652 4.892 14.629 1.00 91.88 126 GLU A CA 1
ATOM 951 C C . GLU A 1 126 ? -5.898 4.491 15.442 1.00 91.88 126 GLU A C 1
ATOM 953 O O . GLU A 1 126 ? -7.020 4.615 14.960 1.00 91.88 126 GLU A O 1
ATOM 958 N N . GLY A 1 127 ? -5.729 4.008 16.680 1.00 92.94 127 GLY A N 1
ATOM 959 C CA . GLY A 1 127 ? -6.836 3.507 17.500 1.00 92.94 127 GLY A CA 1
ATOM 960 C C . GLY A 1 127 ? -7.434 2.188 16.997 1.00 92.94 127 GLY A C 1
ATOM 961 O O . GLY A 1 127 ? -8.594 1.902 17.282 1.00 92.94 127 GLY A O 1
ATOM 962 N N . GLN A 1 128 ? -6.660 1.404 16.243 1.00 94.25 128 GLN A N 1
ATOM 963 C CA . GLN A 1 128 ? -7.028 0.079 15.752 1.00 94.25 128 GLN A CA 1
ATOM 964 C C . GLN A 1 128 ? -6.349 -1.016 16.577 1.00 94.25 128 GLN A C 1
ATOM 966 O O . GLN A 1 128 ? -5.176 -0.901 16.935 1.00 94.25 128 GLN A O 1
ATOM 971 N N . ASP A 1 129 ? -7.069 -2.112 16.797 1.00 92.94 129 ASP A N 1
ATOM 972 C CA . ASP A 1 129 ? -6.516 -3.329 17.401 1.00 92.94 129 ASP A CA 1
ATOM 973 C C . ASP A 1 129 ? -6.109 -4.365 16.340 1.00 92.94 129 ASP A C 1
ATOM 975 O O . ASP A 1 129 ? -5.283 -5.239 16.598 1.00 92.94 129 ASP A O 1
ATOM 979 N N . GLU A 1 130 ? -6.653 -4.247 15.125 1.00 93.75 130 GLU A N 1
ATOM 980 C CA . GLU A 1 130 ? -6.410 -5.169 14.020 1.00 93.75 130 GLU A CA 1
ATOM 981 C C . GLU A 1 130 ? -6.371 -4.469 12.655 1.00 93.75 130 GLU A C 1
ATOM 983 O O . GLU A 1 130 ? -6.875 -3.358 12.461 1.00 93.75 130 GLU A O 1
ATOM 988 N N . LEU A 1 131 ? -5.745 -5.148 11.694 1.00 93.75 131 LEU A N 1
ATOM 989 C CA . LEU A 1 131 ? -5.634 -4.688 10.319 1.00 93.75 131 LEU A CA 1
ATOM 990 C C . LEU A 1 131 ? -6.963 -4.894 9.589 1.00 93.75 131 LEU A C 1
ATOM 992 O O . LEU A 1 131 ? -7.406 -6.026 9.408 1.00 93.75 131 LEU A O 1
ATOM 996 N N . ILE A 1 132 ? -7.561 -3.806 9.109 1.00 95.50 132 ILE A N 1
ATOM 997 C CA . ILE A 1 132 ? -8.776 -3.876 8.293 1.00 95.50 132 ILE A CA 1
ATOM 998 C C . ILE A 1 132 ? -8.411 -4.469 6.933 1.00 95.50 132 ILE A C 1
ATOM 1000 O O . ILE A 1 132 ? -7.510 -3.968 6.259 1.00 95.50 132 ILE A O 1
ATOM 1004 N N . VAL A 1 133 ? -9.123 -5.508 6.504 1.00 95.12 133 VAL A N 1
ATOM 1005 C CA . VAL A 1 133 ? -8.996 -6.066 5.155 1.00 95.12 133 VAL A CA 1
ATOM 1006 C C . VAL A 1 133 ? -10.111 -5.492 4.290 1.00 95.12 133 VAL A C 1
ATOM 1008 O O . VAL A 1 133 ? -11.289 -5.601 4.612 1.00 95.12 133 VAL A O 1
ATOM 1011 N N . TRP A 1 134 ? -9.753 -4.835 3.190 1.00 91.81 134 TRP A N 1
ATOM 1012 C CA . TRP A 1 134 ? -10.753 -4.247 2.305 1.00 91.81 134 TRP A CA 1
ATOM 1013 C C . TRP A 1 134 ? -11.469 -5.318 1.476 1.00 91.81 134 TRP A C 1
ATOM 1015 O O . TRP A 1 134 ? -10.820 -6.088 0.762 1.00 91.81 134 TRP A O 1
ATOM 1025 N N . GLY A 1 135 ? -12.804 -5.302 1.508 1.00 82.25 135 GLY A N 1
ATOM 1026 C CA . GLY A 1 135 ? -13.656 -6.199 0.721 1.00 82.25 135 GLY A CA 1
ATOM 1027 C C . GLY A 1 135 ? -13.870 -7.593 1.323 1.00 82.25 135 GLY A C 1
ATOM 1028 O O . GLY A 1 135 ? -14.378 -8.461 0.613 1.00 82.25 135 GLY A O 1
ATOM 1029 N N . SER A 1 136 ? -13.473 -7.814 2.582 1.00 61.19 136 SER A N 1
ATOM 1030 C CA . SER A 1 136 ? -13.850 -8.993 3.381 1.00 61.19 136 SER A CA 1
ATOM 1031 C C . SER A 1 136 ? -15.193 -8.817 4.077 1.00 61.19 136 SER A C 1
ATOM 1033 O O . SER A 1 136 ? -15.443 -7.677 4.532 1.00 61.19 136 SER A O 1
#